Protein AF-A0A7C3Y0Y4-F1 (afdb_monomer)

Structure (mmCIF, N/CA/C/O backbone):
data_AF-A0A7C3Y0Y4-F1
#
_entry.id   AF-A0A7C3Y0Y4-F1
#
loop_
_atom_site.group_PDB
_atom_site.id
_atom_site.type_symbol
_atom_site.label_atom_id
_atom_site.label_alt_id
_atom_site.label_comp_id
_atom_site.label_asym_id
_atom_site.label_entity_id
_atom_site.label_seq_id
_atom_site.pdbx_PDB_ins_code
_atom_site.Cartn_x
_atom_site.Cartn_y
_atom_site.Cartn_z
_atom_site.occupancy
_atom_site.B_iso_or_equiv
_atom_site.auth_seq_id
_atom_site.auth_comp_id
_atom_site.auth_asym_id
_atom_site.auth_atom_id
_atom_site.pdbx_PDB_model_num
ATOM 1 N N . MET A 1 1 ? -0.864 -13.447 12.837 1.00 72.25 1 MET A N 1
ATOM 2 C CA . MET A 1 1 ? -1.769 -12.550 12.083 1.00 72.25 1 MET A CA 1
ATOM 3 C C . MET A 1 1 ? -1.085 -11.196 11.975 1.00 72.25 1 MET A C 1
ATOM 5 O O . MET A 1 1 ? -0.544 -10.752 12.977 1.00 72.25 1 MET A O 1
ATOM 9 N N . GLY A 1 2 ? -1.003 -10.612 10.776 1.00 91.38 2 GLY A N 1
ATOM 10 C CA . GLY A 1 2 ? -0.236 -9.378 10.530 1.00 91.38 2 GLY A CA 1
ATOM 11 C C . GLY A 1 2 ? -1.062 -8.098 10.683 1.00 91.38 2 GLY A C 1
ATOM 12 O O . GLY A 1 2 ? -2.211 -8.149 11.130 1.00 91.38 2 GLY A O 1
ATOM 13 N N . ILE A 1 3 ? -0.489 -6.975 10.244 1.00 96.06 3 ILE A N 1
ATOM 14 C CA . ILE A 1 3 ? -1.149 -5.665 10.154 1.00 96.06 3 ILE A CA 1
ATOM 15 C C . ILE A 1 3 ? -1.428 -5.348 8.686 1.00 96.06 3 ILE A C 1
ATOM 17 O O . ILE A 1 3 ? -0.528 -5.462 7.853 1.00 96.06 3 ILE A O 1
ATOM 21 N N . LEU A 1 4 ? -2.657 -4.931 8.379 1.00 97.69 4 LEU A N 1
ATOM 22 C CA . LEU A 1 4 ? -3.021 -4.386 7.073 1.00 97.69 4 LEU A CA 1
ATOM 23 C C . LEU A 1 4 ? -3.014 -2.859 7.122 1.00 97.69 4 LEU A C 1
ATOM 25 O O . LEU A 1 4 ? -3.768 -2.260 7.884 1.00 97.69 4 LEU A O 1
ATOM 29 N N . ILE A 1 5 ? -2.213 -2.231 6.270 1.00 97.94 5 ILE A N 1
ATOM 30 C CA . ILE A 1 5 ? -2.208 -0.782 6.068 1.00 97.94 5 ILE A CA 1
ATOM 31 C C . ILE A 1 5 ? -3.156 -0.468 4.907 1.00 97.94 5 ILE A C 1
ATOM 33 O O . ILE A 1 5 ? -2.871 -0.754 3.742 1.00 97.94 5 ILE A O 1
ATOM 37 N N . ASN A 1 6 ? -4.314 0.098 5.222 1.00 97.81 6 ASN A N 1
ATOM 38 C CA . ASN A 1 6 ? -5.347 0.431 4.256 1.00 97.81 6 ASN A CA 1
ATOM 39 C C . ASN A 1 6 ? -5.234 1.898 3.816 1.00 97.81 6 ASN A C 1
ATOM 41 O O . ASN A 1 6 ? -5.666 2.810 4.520 1.00 97.81 6 ASN A O 1
ATOM 45 N N . LEU A 1 7 ? -4.684 2.102 2.617 1.00 97.25 7 LEU A N 1
ATOM 46 C CA . LEU A 1 7 ? -4.575 3.390 1.927 1.00 97.25 7 LEU A CA 1
ATOM 47 C C . LEU A 1 7 ? -5.515 3.451 0.717 1.00 97.25 7 LEU A C 1
ATOM 49 O O . LEU A 1 7 ? -5.285 4.234 -0.194 1.00 97.25 7 LEU A O 1
ATOM 53 N N . SER A 1 8 ? -6.559 2.620 0.659 1.00 94.94 8 SER A N 1
ATOM 54 C CA . SER A 1 8 ? -7.458 2.580 -0.506 1.00 94.94 8 SER A CA 1
ATOM 55 C C . SER A 1 8 ? -8.398 3.783 -0.609 1.00 94.94 8 SER A C 1
ATOM 57 O O . SER A 1 8 ? -8.968 4.021 -1.671 1.00 94.94 8 SER A O 1
ATOM 59 N N . GLY A 1 9 ? -8.576 4.532 0.484 1.00 90.69 9 GLY A N 1
ATOM 60 C CA . GLY A 1 9 ? -9.598 5.578 0.595 1.00 90.69 9 GLY A CA 1
ATOM 61 C C . GLY A 1 9 ? -10.998 5.037 0.905 1.00 90.69 9 GLY A C 1
ATOM 62 O O . GLY A 1 9 ? -11.947 5.812 0.982 1.00 90.69 9 GLY A O 1
ATOM 63 N N . HIS A 1 10 ? -11.129 3.725 1.121 1.00 91.12 10 HIS A N 1
ATOM 64 C CA . HIS A 1 10 ? -12.382 3.053 1.448 1.00 91.12 10 HIS A CA 1
ATOM 65 C C . HIS A 1 10 ? -12.261 2.235 2.743 1.00 91.12 10 HIS A C 1
ATOM 67 O O . HIS A 1 10 ? -11.148 1.867 3.135 1.00 91.12 10 HIS A O 1
ATOM 73 N N . PRO A 1 11 ? -13.387 1.916 3.412 1.00 92.62 11 PRO A N 1
ATOM 74 C CA . PRO A 1 11 ? -13.395 0.950 4.505 1.00 92.62 11 PRO A CA 1
ATOM 75 C C . PRO A 1 11 ? -12.778 -0.384 4.076 1.00 92.62 11 PRO A C 1
ATOM 77 O O . PRO A 1 11 ? -12.899 -0.790 2.917 1.00 92.62 11 PRO A O 1
ATOM 80 N N . ALA A 1 12 ? -12.125 -1.073 5.012 1.00 93.00 12 ALA A N 1
ATOM 81 C CA . ALA A 1 12 ? -11.560 -2.383 4.725 1.00 93.00 12 ALA A CA 1
ATOM 82 C C . ALA A 1 12 ? -12.676 -3.368 4.317 1.00 93.00 12 ALA A C 1
ATOM 84 O O . ALA A 1 12 ? -13.730 -3.397 4.958 1.00 93.00 12 ALA A O 1
ATOM 85 N N . PRO A 1 13 ? -12.483 -4.156 3.244 1.00 94.69 13 PRO A N 1
ATOM 86 C CA . PRO A 1 13 ? -13.504 -5.078 2.763 1.00 94.69 13 PRO A CA 1
ATOM 87 C C . PRO A 1 13 ? -13.672 -6.277 3.707 1.00 94.69 13 PRO A C 1
ATOM 89 O O . PRO A 1 13 ? -12.813 -6.565 4.547 1.00 94.69 13 PRO A O 1
ATOM 92 N N . ARG A 1 14 ? -14.765 -7.030 3.529 1.00 93.00 14 ARG A N 1
ATOM 93 C CA . ARG A 1 14 ? -15.028 -8.252 4.303 1.00 93.00 14 ARG A CA 1
ATOM 94 C C . ARG A 1 14 ? -13.863 -9.241 4.175 1.00 93.00 14 ARG A C 1
ATOM 96 O O . ARG A 1 14 ? -13.241 -9.352 3.115 1.00 93.00 14 ARG A O 1
ATOM 103 N N . GLY A 1 15 ? -13.578 -9.959 5.261 1.00 91.81 15 GLY A N 1
ATOM 104 C CA . GLY A 1 15 ? -12.460 -10.904 5.361 1.00 91.81 15 GLY A CA 1
ATOM 105 C C . GLY A 1 15 ? -11.114 -10.271 5.740 1.00 91.81 15 GLY A C 1
ATOM 106 O O . GLY A 1 15 ? -10.155 -10.999 5.985 1.00 91.81 15 GLY A O 1
ATOM 107 N N . ALA A 1 16 ? -11.012 -8.938 5.829 1.00 93.38 16 ALA A N 1
ATOM 108 C CA . ALA A 1 16 ? -9.797 -8.291 6.328 1.00 93.38 16 ALA A CA 1
ATOM 109 C C . ALA A 1 16 ? -9.556 -8.596 7.819 1.00 93.38 16 ALA A C 1
ATOM 111 O O . ALA A 1 16 ? -8.453 -8.986 8.192 1.00 93.38 16 ALA A O 1
ATOM 112 N N . GLU A 1 17 ? -10.597 -8.503 8.647 1.00 92.19 17 GLU A N 1
ATOM 113 C CA . GLU A 1 17 ? -10.532 -8.764 10.097 1.00 92.19 17 GLU A CA 1
ATOM 114 C C . GLU A 1 17 ? -10.244 -10.239 10.430 1.00 92.19 17 GLU A C 1
ATOM 116 O O . GLU A 1 17 ? -9.650 -10.549 11.456 1.00 92.19 17 GLU A O 1
ATOM 121 N N . GLU A 1 18 ? -10.600 -11.161 9.533 1.00 92.69 18 GLU A N 1
ATOM 122 C CA . GLU A 1 18 ? -10.305 -12.593 9.680 1.00 92.69 18 GLU A CA 1
ATOM 123 C C . GLU A 1 18 ? -8.826 -12.911 9.403 1.00 92.69 18 GLU A C 1
ATOM 125 O O . GLU A 1 18 ? -8.277 -13.880 9.926 1.00 92.69 18 GLU A O 1
ATOM 130 N N . ARG A 1 19 ? -8.163 -12.107 8.560 1.00 94.12 19 ARG A N 1
ATOM 131 C CA . ARG A 1 19 ? -6.784 -12.351 8.100 1.00 94.12 19 ARG A CA 1
ATOM 132 C C . ARG A 1 19 ? -5.739 -11.533 8.850 1.00 94.12 19 ARG A C 1
ATOM 134 O O . ARG A 1 19 ? -4.581 -11.952 8.953 1.00 94.12 19 ARG A O 1
ATOM 141 N N . PHE A 1 20 ? -6.127 -10.374 9.367 1.00 96.62 20 PHE A N 1
ATOM 142 C CA . PHE A 1 20 ? -5.231 -9.433 10.024 1.00 96.62 20 PHE A CA 1
ATOM 143 C C . PHE A 1 20 ? -5.684 -9.171 11.448 1.00 96.62 20 PHE A C 1
ATOM 145 O O . PHE A 1 20 ? -6.862 -8.971 11.707 1.00 96.62 20 PHE A O 1
ATOM 152 N N . ALA A 1 21 ? -4.725 -9.135 12.372 1.00 94.94 21 ALA A N 1
ATOM 153 C CA . ALA A 1 21 ? -5.014 -8.820 13.769 1.00 94.94 21 ALA A CA 1
ATOM 154 C C . ALA A 1 21 ? -5.396 -7.346 13.940 1.00 94.94 21 ALA A C 1
ATOM 156 O O . ALA A 1 21 ? -6.033 -6.974 14.921 1.00 94.94 21 ALA A O 1
ATOM 157 N N . ARG A 1 22 ? -4.962 -6.501 13.000 1.00 95.88 22 ARG A N 1
ATOM 158 C CA . ARG A 1 22 ? -5.149 -5.060 13.052 1.00 95.88 22 ARG A CA 1
ATOM 159 C C . ARG A 1 22 ? -5.181 -4.469 11.651 1.00 95.88 22 ARG A C 1
ATOM 161 O O . ARG A 1 22 ? -4.448 -4.906 10.762 1.00 95.88 22 ARG A O 1
ATOM 168 N N . ILE A 1 23 ? -6.007 -3.443 11.484 1.00 96.69 23 ILE A N 1
ATOM 169 C CA . ILE A 1 23 ? -6.129 -2.678 10.248 1.00 96.69 23 ILE A CA 1
ATOM 170 C C . ILE A 1 23 ? -5.847 -1.213 10.577 1.00 96.69 23 ILE A C 1
ATOM 172 O O . ILE A 1 23 ? -6.565 -0.599 11.363 1.00 96.69 23 ILE A O 1
ATOM 176 N N . VAL A 1 24 ? -4.809 -0.654 9.966 1.00 96.81 24 VAL A N 1
ATOM 177 C CA . VAL A 1 24 ? -4.446 0.761 10.080 1.00 96.81 24 VAL A CA 1
ATOM 178 C C . VAL A 1 24 ? -4.965 1.464 8.837 1.00 96.81 24 VAL A C 1
ATOM 180 O O . VAL A 1 24 ? -4.438 1.266 7.745 1.00 96.81 24 VAL A O 1
ATOM 183 N N . SER A 1 25 ? -6.037 2.241 8.982 1.00 96.69 25 SER A N 1
ATOM 184 C CA . SER A 1 25 ? -6.649 2.965 7.863 1.00 96.69 25 SER A CA 1
ATOM 185 C C . SER A 1 25 ? -6.231 4.427 7.888 1.00 96.69 25 SER A C 1
ATOM 187 O O . SER A 1 25 ? -6.498 5.127 8.862 1.00 96.69 25 SER A O 1
ATOM 189 N N . VAL A 1 26 ? -5.617 4.891 6.802 1.00 96.38 26 VAL A N 1
ATOM 190 C CA . VAL A 1 26 ? -5.247 6.299 6.632 1.00 96.38 26 VAL A CA 1
ATOM 191 C C . VAL A 1 26 ? -6.117 6.894 5.522 1.00 96.38 26 VAL A C 1
ATOM 193 O O . VAL A 1 26 ? -6.128 6.362 4.408 1.00 96.38 26 VAL A O 1
ATOM 196 N N . PRO A 1 27 ? -6.864 7.980 5.795 1.00 93.62 27 PRO A N 1
ATOM 197 C CA . PRO A 1 27 ? -7.679 8.638 4.782 1.00 93.62 27 PRO A CA 1
ATOM 198 C C . PRO A 1 27 ? -6.841 9.125 3.597 1.00 93.62 27 PRO A C 1
ATOM 200 O O . PRO A 1 27 ? -5.802 9.761 3.779 1.00 93.62 27 PRO A O 1
ATOM 203 N N . VAL A 1 28 ? -7.326 8.865 2.382 1.00 94.25 28 VAL A N 1
ATOM 204 C CA . VAL A 1 28 ? -6.689 9.334 1.146 1.00 94.25 28 VAL A CA 1
ATOM 205 C C . VAL A 1 28 ? -7.206 10.733 0.815 1.00 94.25 28 VAL A C 1
ATOM 207 O O . VAL A 1 28 ? -8.423 10.912 0.733 1.00 94.25 28 VAL A O 1
ATOM 210 N N . PRO A 1 29 ? -6.328 11.735 0.632 1.00 91.88 29 PRO A N 1
ATOM 211 C CA . PRO A 1 29 ? -6.761 13.079 0.283 1.00 91.88 29 PRO A CA 1
ATOM 212 C C . PRO A 1 29 ? -7.318 13.127 -1.144 1.00 91.88 29 PRO A C 1
ATOM 214 O O . PRO A 1 29 ? -6.872 12.392 -2.026 1.00 91.88 29 PRO A O 1
ATOM 217 N N . ASN A 1 30 ? -8.248 14.050 -1.388 1.00 93.19 30 ASN A N 1
ATOM 218 C CA . ASN A 1 30 ? -8.608 14.425 -2.750 1.00 93.19 30 ASN A CA 1
ATOM 219 C C . ASN A 1 30 ? -7.502 15.323 -3.319 1.00 93.19 30 ASN A C 1
ATOM 221 O O . ASN A 1 30 ? -7.178 16.349 -2.719 1.00 93.19 30 ASN A O 1
ATOM 2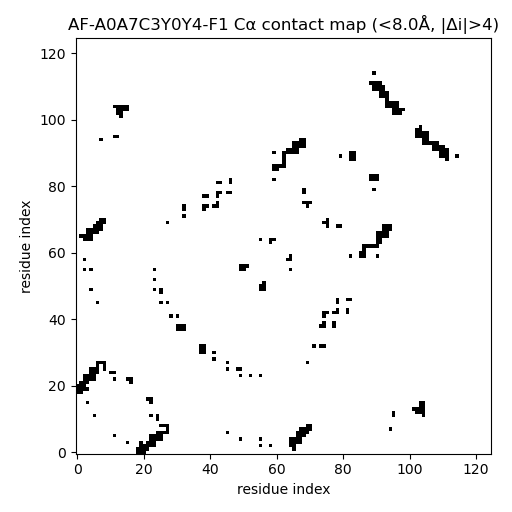25 N N . ILE A 1 31 ? -6.906 14.925 -4.440 1.00 94.75 31 ILE A N 1
ATOM 226 C CA . ILE A 1 31 ? -5.763 15.613 -5.044 1.00 94.75 31 ILE A CA 1
ATOM 227 C C . ILE A 1 31 ? -5.940 15.733 -6.552 1.00 94.75 31 ILE A C 1
ATOM 229 O O . ILE A 1 31 ? -6.587 14.897 -7.184 1.00 94.75 31 ILE A O 1
ATOM 233 N N . ASP A 1 32 ? -5.304 16.744 -7.134 1.00 94.81 32 ASP A N 1
ATOM 234 C CA . ASP A 1 32 ? -5.157 16.841 -8.581 1.00 94.81 32 ASP A CA 1
ATOM 235 C C . ASP A 1 32 ? -4.127 15.813 -9.076 1.00 94.81 32 ASP A C 1
ATOM 237 O O . ASP A 1 32 ? -2.915 16.004 -8.958 1.00 94.81 32 ASP A O 1
ATOM 241 N N . ILE A 1 33 ? -4.620 14.708 -9.635 1.00 93.88 33 ILE A N 1
ATOM 242 C CA . ILE A 1 33 ? -3.790 13.645 -10.216 1.00 93.88 33 ILE A CA 1
ATOM 243 C C . ILE A 1 33 ? -3.117 14.054 -11.537 1.00 93.88 33 ILE A C 1
ATOM 245 O O . ILE A 1 33 ? -2.269 13.316 -12.033 1.00 93.88 33 ILE A O 1
ATOM 249 N N . GLY A 1 34 ? -3.471 15.209 -12.111 1.00 95.56 34 GLY A N 1
ATOM 250 C CA . GLY A 1 34 ? -2.778 15.805 -13.253 1.00 95.56 34 GLY A CA 1
ATOM 251 C C . GLY A 1 34 ? -1.494 16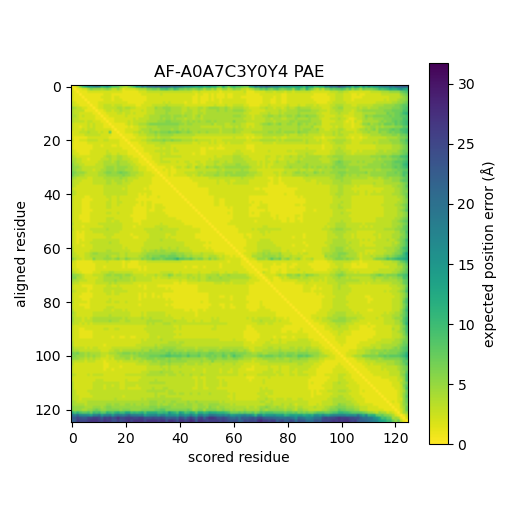.549 -12.870 1.00 95.56 34 GLY A C 1
ATOM 252 O O . GLY A 1 34 ? -0.700 16.875 -13.751 1.00 95.56 34 GLY A O 1
ATOM 253 N N . ASN A 1 35 ? -1.256 16.792 -11.574 1.00 97.88 35 ASN A N 1
ATOM 254 C CA . ASN A 1 35 ? -0.110 17.546 -11.071 1.00 97.88 35 ASN A CA 1
ATOM 255 C C . ASN A 1 35 ? 0.905 16.635 -10.338 1.00 97.88 35 ASN A C 1
ATOM 257 O O . ASN A 1 35 ? 0.633 16.172 -9.224 1.00 97.88 35 ASN A O 1
ATOM 261 N N . PRO A 1 36 ? 2.113 16.416 -10.897 1.00 97.81 36 PRO A N 1
ATOM 262 C CA . PRO A 1 36 ? 3.136 15.566 -10.282 1.00 97.81 36 PRO A CA 1
ATOM 263 C C . PRO A 1 36 ? 3.575 15.993 -8.874 1.00 97.81 36 PRO A C 1
ATOM 265 O O . PRO A 1 36 ? 3.794 15.138 -8.015 1.00 97.81 36 PRO A O 1
ATOM 268 N N . GLU A 1 37 ? 3.681 17.297 -8.599 1.00 98.12 37 GLU A N 1
ATOM 269 C CA . GLU A 1 37 ? 4.085 17.775 -7.269 1.00 98.12 37 GLU A CA 1
ATOM 270 C C . GLU A 1 37 ? 2.971 17.577 -6.233 1.00 98.12 37 GLU A C 1
ATOM 272 O O . GLU A 1 37 ? 3.259 17.287 -5.067 1.00 98.12 37 GLU A O 1
ATOM 277 N N . ALA A 1 38 ? 1.700 17.649 -6.650 1.00 97.81 38 ALA A N 1
ATOM 278 C CA . ALA A 1 38 ? 0.570 17.300 -5.790 1.00 97.81 38 ALA A CA 1
ATOM 279 C C . ALA A 1 38 ? 0.592 15.806 -5.426 1.00 97.81 38 ALA A C 1
ATOM 281 O O . ALA A 1 38 ? 0.468 15.461 -4.250 1.00 97.81 38 ALA A O 1
ATOM 282 N N . ILE A 1 39 ? 0.843 14.925 -6.404 1.00 98.31 39 ILE A N 1
ATOM 283 C CA . ILE A 1 39 ? 0.991 13.476 -6.182 1.00 98.31 39 ILE A CA 1
ATOM 284 C C . ILE A 1 39 ? 2.138 13.180 -5.214 1.00 98.31 39 ILE A C 1
ATOM 286 O O . ILE A 1 39 ? 1.951 12.456 -4.237 1.00 98.31 39 ILE A O 1
ATOM 290 N N . LYS A 1 40 ? 3.322 13.750 -5.459 1.00 98.19 40 LYS A N 1
ATOM 291 C CA . LYS A 1 40 ? 4.505 13.568 -4.609 1.00 98.19 40 LYS A CA 1
ATOM 292 C C . LYS A 1 40 ? 4.239 14.011 -3.173 1.00 98.19 40 LYS A C 1
ATOM 294 O O . LYS A 1 40 ? 4.548 13.273 -2.237 1.00 98.19 40 LYS A O 1
ATOM 299 N N . SER A 1 41 ? 3.656 15.196 -2.999 1.00 98.12 41 SER A N 1
ATOM 300 C CA . SER A 1 41 ? 3.354 15.749 -1.676 1.00 98.12 41 SER A CA 1
ATOM 301 C C . SER A 1 41 ? 2.345 14.877 -0.927 1.00 98.12 41 SER A C 1
ATOM 303 O O . SER A 1 41 ? 2.564 14.550 0.238 1.00 98.12 41 SER A O 1
ATOM 305 N N . ALA A 1 42 ? 1.291 14.427 -1.610 1.00 98.00 42 ALA A N 1
ATOM 306 C CA . ALA A 1 42 ? 0.277 13.550 -1.037 1.00 98.00 42 ALA A CA 1
ATOM 307 C C . ALA A 1 42 ? 0.815 12.155 -0.692 1.00 98.00 42 ALA A C 1
ATOM 309 O O . ALA A 1 42 ? 0.491 11.619 0.363 1.00 98.00 42 ALA A O 1
ATOM 310 N N . ALA A 1 43 ? 1.664 11.571 -1.540 1.00 98.38 43 ALA A N 1
ATOM 311 C CA . ALA A 1 43 ? 2.293 10.282 -1.266 1.00 98.38 43 ALA A CA 1
ATOM 312 C C . ALA A 1 43 ? 3.190 10.346 -0.018 1.00 98.38 43 ALA A C 1
ATOM 314 O O . ALA A 1 43 ? 3.121 9.462 0.836 1.00 98.38 43 ALA A O 1
ATOM 315 N N . LEU A 1 44 ? 3.993 11.410 0.116 1.00 98.38 44 LEU A N 1
ATOM 316 C CA . LEU A 1 44 ? 4.825 11.641 1.300 1.00 98.38 44 LEU A CA 1
ATOM 317 C C . LEU A 1 44 ? 3.983 11.824 2.564 1.00 98.38 44 LEU A C 1
ATOM 319 O O . LEU A 1 44 ? 4.311 11.243 3.595 1.00 98.38 44 LEU A O 1
ATOM 323 N N . ASP A 1 45 ? 2.916 12.618 2.491 1.00 98.25 45 ASP A N 1
ATOM 324 C CA . ASP A 1 45 ? 1.999 12.847 3.611 1.00 98.25 45 ASP A CA 1
ATOM 325 C C . ASP A 1 45 ? 1.309 11.551 4.064 1.00 98.25 45 ASP A C 1
ATOM 327 O O . ASP A 1 45 ? 1.318 11.223 5.249 1.00 98.25 45 ASP A O 1
ATOM 331 N N . LEU A 1 46 ? 0.796 10.756 3.121 1.00 98.06 46 LEU A N 1
ATOM 332 C CA . LEU A 1 46 ? 0.186 9.458 3.414 1.00 98.06 46 LEU A CA 1
ATOM 333 C C . LEU A 1 46 ? 1.152 8.517 4.128 1.00 98.06 46 LEU A C 1
ATOM 335 O O . LEU A 1 46 ? 0.798 7.927 5.146 1.00 98.06 46 LEU A O 1
ATOM 339 N N . VAL A 1 47 ? 2.379 8.387 3.621 1.00 97.94 47 VAL A N 1
ATOM 340 C CA . VAL A 1 47 ? 3.381 7.515 4.240 1.00 97.94 47 VAL A CA 1
ATOM 341 C C . VAL A 1 47 ? 3.777 8.035 5.622 1.00 97.94 47 VAL A C 1
ATOM 343 O O . VAL A 1 47 ? 3.885 7.236 6.545 1.00 97.94 47 VAL A O 1
ATOM 346 N N . LYS A 1 48 ? 3.919 9.353 5.817 1.00 98.19 48 LYS A N 1
ATOM 347 C CA . LYS A 1 48 ? 4.174 9.933 7.147 1.00 98.19 48 LYS A CA 1
ATOM 348 C C . LYS A 1 48 ? 3.074 9.580 8.146 1.00 98.19 48 LYS A C 1
ATOM 350 O O . LYS A 1 48 ? 3.402 9.111 9.227 1.00 98.19 48 LYS A O 1
ATOM 355 N N . LYS A 1 49 ? 1.803 9.708 7.759 1.00 98.25 49 LYS A N 1
ATOM 356 C CA . LYS A 1 49 ? 0.651 9.332 8.596 1.00 98.25 49 LYS A CA 1
ATOM 357 C C . LYS A 1 49 ? 0.628 7.848 8.945 1.00 98.25 49 LYS A C 1
ATOM 359 O O . LYS A 1 49 ? 0.280 7.486 10.059 1.00 98.25 49 LYS A O 1
ATOM 364 N N . VAL A 1 50 ? 1.039 6.973 8.025 1.00 97.38 50 VAL A N 1
ATOM 365 C CA . VAL A 1 50 ? 1.219 5.546 8.348 1.00 97.38 50 VAL A CA 1
ATOM 366 C C . VAL A 1 50 ? 2.303 5.361 9.412 1.00 97.38 50 VAL A C 1
ATOM 368 O O . VAL A 1 50 ? 2.143 4.539 10.305 1.00 97.38 50 VAL A O 1
ATOM 371 N N . LEU A 1 51 ? 3.394 6.125 9.337 1.00 97.25 51 LEU A N 1
ATOM 372 C CA . LEU A 1 51 ? 4.512 6.032 10.278 1.00 97.25 51 LEU A CA 1
ATOM 373 C C . LEU A 1 51 ? 4.235 6.656 11.657 1.00 97.25 51 LEU A C 1
ATOM 375 O O . LEU A 1 51 ? 5.020 6.424 12.576 1.00 97.25 51 LEU A O 1
ATOM 379 N N . GLU A 1 52 ? 3.154 7.425 11.815 1.00 97.75 52 GLU A N 1
ATOM 380 C CA . GLU A 1 52 ? 2.668 7.884 13.128 1.00 97.75 52 GLU A CA 1
ATOM 381 C C . GLU A 1 52 ? 2.163 6.709 13.981 1.00 97.75 52 GLU A C 1
ATOM 383 O O . GLU A 1 52 ? 2.181 6.776 15.210 1.00 97.75 52 GLU A O 1
ATOM 388 N N . ASP A 1 53 ? 1.769 5.607 13.339 1.00 97.62 53 ASP A N 1
ATOM 389 C CA . ASP A 1 53 ? 1.427 4.359 14.003 1.00 97.62 53 ASP A CA 1
ATOM 390 C C . ASP A 1 53 ? 2.678 3.499 14.237 1.00 97.62 53 ASP A C 1
ATOM 392 O O . ASP A 1 53 ? 3.321 3.032 13.292 1.00 97.62 53 ASP A O 1
ATOM 396 N N . ALA A 1 54 ? 3.030 3.280 15.508 1.00 96.88 54 ALA A N 1
ATOM 397 C CA . ALA A 1 54 ? 4.270 2.601 15.884 1.00 96.88 54 ALA A CA 1
ATOM 398 C C . ALA A 1 54 ? 4.364 1.165 15.340 1.00 96.88 54 ALA A C 1
ATOM 400 O O . ALA A 1 54 ? 5.419 0.777 14.832 1.00 96.88 54 ALA A O 1
ATOM 401 N N . ASP A 1 55 ? 3.268 0.402 15.391 1.00 95.81 55 ASP A N 1
ATOM 402 C CA . ASP A 1 55 ? 3.263 -0.982 14.916 1.00 95.81 55 ASP A CA 1
ATOM 403 C C . ASP A 1 55 ? 3.324 -1.032 13.386 1.00 95.81 55 ASP A C 1
ATOM 405 O O . ASP A 1 55 ? 4.044 -1.854 12.817 1.00 95.81 55 ASP A O 1
ATOM 409 N N . ALA A 1 56 ? 2.602 -0.134 12.700 1.00 96.56 56 ALA A N 1
ATOM 410 C CA . ALA A 1 56 ? 2.669 -0.022 11.244 1.00 96.56 56 ALA A CA 1
ATOM 411 C C . ALA A 1 56 ? 4.084 0.354 10.777 1.00 96.56 56 ALA A C 1
ATOM 413 O O . ALA A 1 56 ? 4.610 -0.226 9.825 1.00 96.56 56 ALA A O 1
ATOM 414 N N . ALA A 1 57 ? 4.725 1.299 11.467 1.00 96.62 57 ALA A N 1
ATOM 415 C CA . ALA A 1 57 ? 6.093 1.704 11.181 1.00 96.62 57 ALA A CA 1
ATOM 416 C C . ALA A 1 57 ? 7.085 0.545 11.366 1.00 96.62 57 ALA A C 1
ATOM 418 O O . ALA A 1 57 ? 7.990 0.370 10.552 1.00 96.62 57 ALA A O 1
ATOM 419 N N . ASP A 1 58 ? 6.916 -0.252 12.417 1.00 95.88 58 ASP A N 1
ATOM 420 C CA . ASP A 1 58 ? 7.753 -1.414 12.710 1.00 95.88 58 ASP A CA 1
ATOM 421 C C . ASP A 1 58 ? 7.611 -2.521 11.646 1.00 95.88 58 ASP A C 1
ATOM 423 O O . ASP A 1 58 ? 8.614 -2.942 11.062 1.00 95.88 58 ASP A O 1
ATOM 427 N N . V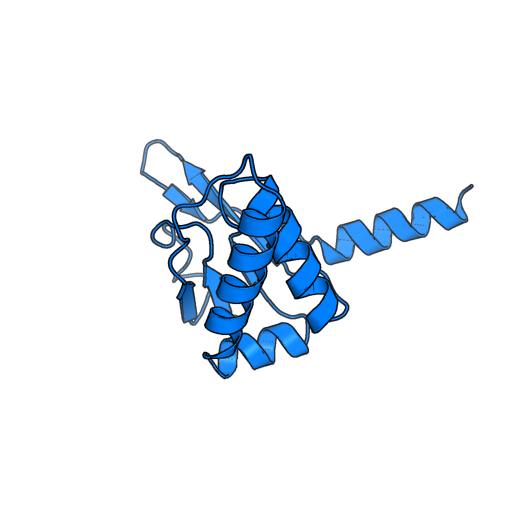AL A 1 59 ? 6.383 -2.916 11.276 1.00 95.50 59 VAL A N 1
ATOM 428 C CA . VAL A 1 59 ? 6.177 -3.933 10.220 1.00 95.50 59 VAL A CA 1
ATOM 429 C C . VAL A 1 59 ? 6.685 -3.473 8.854 1.00 95.50 59 VAL A C 1
ATOM 431 O O . VAL A 1 59 ? 7.210 -4.283 8.087 1.00 95.50 59 VAL A O 1
ATOM 434 N N . LEU A 1 60 ? 6.577 -2.176 8.542 1.00 94.88 60 LEU A N 1
ATOM 435 C CA . LEU A 1 60 ? 7.133 -1.620 7.310 1.00 94.88 60 LEU A CA 1
ATOM 436 C C . LEU A 1 60 ? 8.659 -1.679 7.314 1.00 94.88 60 LEU A C 1
ATOM 438 O O . LEU A 1 60 ? 9.236 -2.137 6.333 1.00 94.88 60 LEU A O 1
ATOM 442 N N . ARG A 1 61 ? 9.323 -1.283 8.407 1.00 93.94 61 ARG A N 1
ATOM 443 C CA . ARG A 1 61 ? 10.793 -1.334 8.509 1.00 93.94 61 ARG A CA 1
ATOM 444 C C . ARG A 1 61 ? 11.343 -2.754 8.396 1.00 93.94 61 ARG A C 1
ATOM 446 O O . ARG A 1 61 ? 12.417 -2.932 7.833 1.00 93.94 61 ARG A O 1
ATOM 453 N N . ARG A 1 62 ? 10.605 -3.758 8.882 1.00 93.44 62 ARG A N 1
ATOM 454 C CA . ARG A 1 62 ? 10.962 -5.177 8.712 1.00 93.44 62 ARG A CA 1
ATOM 455 C C . ARG A 1 62 ? 10.680 -5.736 7.316 1.00 93.44 62 ARG A C 1
ATOM 457 O O . ARG A 1 62 ? 11.105 -6.847 7.021 1.00 93.44 62 ARG A O 1
ATOM 464 N N . GLY A 1 63 ? 9.968 -5.001 6.459 1.00 91.44 63 GLY A N 1
ATOM 465 C CA . GLY A 1 63 ? 9.570 -5.494 5.138 1.00 91.44 63 GLY A CA 1
ATOM 466 C C . GLY A 1 63 ? 8.413 -6.494 5.161 1.00 91.44 63 GLY A C 1
ATOM 467 O O . GLY A 1 63 ? 8.194 -7.219 4.197 1.00 91.44 63 GLY A O 1
ATOM 468 N N . GLU A 1 64 ? 7.652 -6.535 6.253 1.00 92.50 64 GLU A N 1
ATOM 469 C CA . GLU A 1 64 ? 6.541 -7.472 6.465 1.00 92.50 64 GLU A CA 1
ATOM 470 C C . GLU A 1 64 ? 5.171 -6.829 6.188 1.00 92.50 64 GLU A C 1
ATOM 472 O O . GLU A 1 64 ? 4.124 -7.407 6.485 1.00 92.50 64 GLU A O 1
ATOM 477 N N . GLY A 1 65 ? 5.164 -5.614 5.634 1.00 89.38 65 GLY A N 1
ATOM 478 C CA . GLY A 1 65 ? 3.953 -4.833 5.409 1.00 89.38 65 GLY A CA 1
ATOM 479 C C . GLY A 1 65 ? 2.970 -5.501 4.445 1.00 89.38 65 GLY A C 1
ATOM 480 O O . GLY A 1 65 ? 3.339 -5.940 3.354 1.00 89.38 65 GLY A O 1
ATOM 481 N N . ALA A 1 66 ? 1.693 -5.513 4.825 1.00 97.00 66 ALA A N 1
ATOM 482 C CA . ALA A 1 66 ? 0.572 -5.767 3.929 1.00 97.00 66 ALA A CA 1
ATOM 483 C C . ALA A 1 66 ? -0.154 -4.449 3.658 1.00 97.00 66 ALA A C 1
ATOM 485 O O . ALA A 1 66 ? -0.460 -3.713 4.596 1.00 97.00 66 ALA A O 1
ATOM 486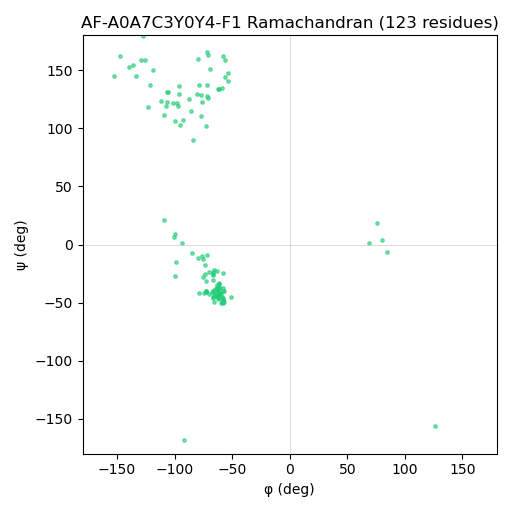 N N . VAL A 1 67 ? -0.431 -4.142 2.392 1.00 97.75 67 VAL A N 1
ATOM 487 C CA . VAL A 1 67 ? -0.973 -2.838 1.995 1.00 97.75 67 VAL A CA 1
ATOM 488 C C . VAL A 1 67 ? -2.141 -2.965 1.025 1.00 97.75 67 VAL A C 1
ATOM 490 O O . VAL A 1 67 ? -2.139 -3.820 0.142 1.00 97.75 67 VAL A O 1
ATOM 493 N N . MET A 1 68 ? -3.110 -2.062 1.149 1.00 97.88 68 MET A N 1
ATOM 494 C CA . MET A 1 68 ? -4.032 -1.700 0.070 1.00 97.88 68 MET A CA 1
ATOM 495 C C . MET A 1 68 ? -3.652 -0.305 -0.408 1.00 97.88 68 MET A C 1
ATOM 497 O O . MET A 1 68 ? -3.681 0.629 0.388 1.00 97.88 68 MET A O 1
ATOM 501 N N . LEU A 1 69 ? -3.270 -0.162 -1.675 1.00 97.44 69 LEU A N 1
ATOM 502 C CA . LEU A 1 69 ? -2.838 1.124 -2.229 1.00 97.44 69 LEU A CA 1
ATOM 503 C C . LEU A 1 69 ? -4.033 2.027 -2.589 1.00 97.44 69 LEU A C 1
ATOM 505 O O . LEU A 1 69 ? -5.135 1.517 -2.814 1.00 97.44 69 LEU A O 1
ATOM 509 N N . PRO A 1 70 ? -3.814 3.351 -2.709 1.00 96.31 70 PRO A N 1
ATOM 510 C CA . PRO A 1 70 ? -4.797 4.271 -3.274 1.00 96.31 70 PRO A CA 1
ATOM 511 C C . PRO A 1 70 ? -5.281 3.832 -4.658 1.00 96.31 70 PRO A C 1
ATOM 513 O O . PRO A 1 70 ? -4.484 3.403 -5.492 1.00 96.31 70 PRO A O 1
ATOM 516 N N . GLY A 1 71 ? -6.582 3.998 -4.924 1.00 90.62 71 GLY A N 1
ATOM 517 C CA . GLY A 1 71 ? -7.192 3.615 -6.206 1.00 90.62 71 GLY A CA 1
ATOM 518 C C . GLY A 1 71 ? -6.702 4.431 -7.410 1.00 90.62 71 GLY A C 1
ATOM 519 O O . GLY A 1 71 ? 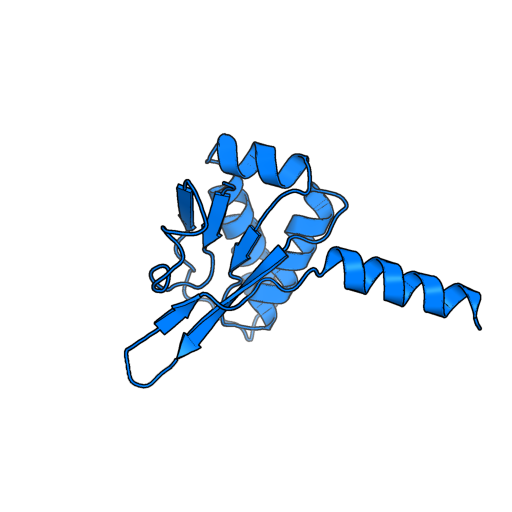-6.769 3.961 -8.543 1.00 90.62 71 GLY A O 1
ATOM 520 N N . ALA A 1 72 ? -6.168 5.634 -7.182 1.00 93.25 72 ALA A N 1
ATOM 521 C CA . ALA A 1 72 ? -5.532 6.429 -8.225 1.00 93.25 72 ALA A CA 1
ATOM 522 C C . ALA A 1 72 ? -4.126 5.885 -8.524 1.00 93.25 72 ALA A C 1
ATOM 524 O O . ALA A 1 72 ? -3.217 6.047 -7.710 1.00 93.25 72 ALA A O 1
ATOM 525 N N . THR A 1 73 ? -3.929 5.286 -9.704 1.00 94.56 73 THR A N 1
ATOM 526 C CA . THR A 1 73 ? -2.678 4.604 -10.087 1.00 94.56 73 THR A CA 1
ATOM 527 C C . THR A 1 73 ? -1.432 5.460 -9.864 1.00 94.56 73 THR A C 1
ATOM 529 O O . THR A 1 73 ? -0.466 4.969 -9.290 1.00 94.56 73 THR A O 1
ATOM 532 N N . ALA A 1 74 ? -1.456 6.739 -10.253 1.00 96.62 74 ALA A N 1
ATOM 533 C CA . ALA A 1 74 ? -0.311 7.639 -10.097 1.00 96.62 74 ALA A CA 1
ATOM 534 C C . ALA A 1 74 ? 0.066 7.887 -8.623 1.00 96.62 74 ALA A C 1
ATOM 536 O O . ALA A 1 74 ? 1.244 7.950 -8.279 1.00 96.62 74 ALA A O 1
ATOM 537 N N . LEU A 1 75 ? -0.928 7.981 -7.736 1.00 97.44 75 LEU A N 1
ATOM 538 C CA . LEU A 1 75 ? -0.691 8.106 -6.300 1.00 97.44 75 LEU A CA 1
ATOM 539 C C . LEU A 1 75 ? -0.236 6.771 -5.697 1.00 97.44 75 LEU A C 1
ATOM 541 O O . LEU A 1 75 ? 0.701 6.738 -4.902 1.00 97.44 75 LEU A O 1
ATOM 545 N N . GLY A 1 76 ? -0.863 5.666 -6.106 1.00 97.25 76 GLY A N 1
ATOM 546 C CA . GLY A 1 76 ? -0.524 4.323 -5.643 1.00 97.25 76 GLY A CA 1
ATOM 547 C C . GLY A 1 76 ? 0.918 3.927 -5.955 1.00 97.25 76 GLY A C 1
ATOM 548 O O . GLY A 1 76 ? 1.602 3.393 -5.083 1.00 97.25 76 GLY A O 1
ATOM 549 N N . THR A 1 77 ? 1.420 4.238 -7.152 1.00 97.44 77 THR A N 1
ATOM 550 C CA . THR A 1 77 ? 2.814 3.957 -7.529 1.00 97.44 77 THR A CA 1
ATOM 551 C C . THR A 1 77 ? 3.804 4.806 -6.738 1.00 97.44 77 THR A C 1
ATOM 553 O O . THR A 1 77 ? 4.824 4.284 -6.282 1.00 97.44 77 THR A O 1
ATOM 556 N N . ALA A 1 78 ? 3.503 6.087 -6.511 1.00 98.19 78 ALA A N 1
ATOM 557 C CA . ALA A 1 78 ? 4.333 6.970 -5.694 1.00 98.19 78 ALA A CA 1
ATOM 558 C C . ALA A 1 78 ? 4.424 6.480 -4.238 1.00 98.19 78 ALA A C 1
ATOM 560 O O . ALA A 1 78 ? 5.523 6.355 -3.696 1.00 98.19 78 ALA A O 1
ATOM 561 N N . VAL A 1 79 ? 3.288 6.117 -3.632 1.00 98.25 79 VAL A N 1
ATOM 562 C CA . VAL A 1 79 ? 3.236 5.503 -2.296 1.00 98.25 79 VAL A CA 1
ATOM 563 C C . VAL A 1 79 ? 4.049 4.210 -2.263 1.00 98.25 79 VAL A C 1
ATOM 565 O O . VAL A 1 79 ? 4.911 4.059 -1.402 1.00 98.25 79 VAL A O 1
ATOM 568 N N . LEU A 1 80 ? 3.834 3.297 -3.215 1.00 98.00 80 LEU A N 1
ATOM 569 C CA . LEU A 1 80 ? 4.566 2.030 -3.272 1.00 98.00 80 LEU A CA 1
ATOM 570 C C . LEU A 1 80 ? 6.083 2.253 -3.352 1.00 98.00 80 LEU A C 1
ATOM 572 O O . LEU A 1 80 ? 6.847 1.558 -2.686 1.00 98.00 80 LEU A O 1
ATOM 576 N N . SER A 1 81 ? 6.512 3.252 -4.124 1.00 98.25 81 SER A N 1
ATOM 577 C CA . SER A 1 81 ? 7.926 3.602 -4.289 1.00 98.25 81 SER A CA 1
ATOM 578 C C . SER A 1 81 ? 8.550 4.075 -2.973 1.00 98.25 81 SER A C 1
ATOM 580 O O . SER A 1 81 ? 9.658 3.662 -2.631 1.00 98.25 81 SER A O 1
ATOM 582 N N . LEU A 1 82 ? 7.824 4.890 -2.202 1.00 98.12 82 LEU A N 1
ATOM 583 C CA . LEU A 1 82 ? 8.250 5.335 -0.874 1.00 98.12 82 LEU A CA 1
ATOM 584 C C . LEU A 1 82 ? 8.322 4.177 0.124 1.00 98.12 82 LEU A C 1
ATOM 586 O O . LEU A 1 82 ? 9.303 4.074 0.855 1.00 98.12 82 LEU A O 1
ATOM 590 N N . LEU A 1 83 ? 7.325 3.287 0.133 1.00 97.25 83 LEU A N 1
ATOM 591 C CA . LEU A 1 83 ? 7.321 2.121 1.020 1.00 97.25 83 LEU A CA 1
ATOM 592 C C . LEU A 1 83 ? 8.541 1.227 0.772 1.00 97.25 83 LEU A C 1
ATOM 594 O O . LEU A 1 83 ? 9.226 0.864 1.722 1.00 97.25 83 LEU A O 1
ATOM 598 N N . VAL A 1 84 ? 8.863 0.952 -0.495 1.00 97.06 84 VAL A N 1
ATOM 599 C CA . VAL A 1 84 ? 10.067 0.193 -0.873 1.00 97.06 84 VAL A CA 1
ATOM 600 C C . VAL A 1 84 ? 11.344 0.927 -0.471 1.00 97.06 84 VAL A C 1
ATOM 602 O O . VAL A 1 84 ? 12.304 0.293 -0.035 1.00 97.06 84 VAL A O 1
ATOM 605 N N . GLY A 1 85 ? 11.372 2.255 -0.606 1.00 96.69 85 GLY A N 1
ATOM 606 C CA . GLY A 1 85 ? 12.496 3.076 -0.158 1.00 96.69 85 GLY A CA 1
ATOM 607 C C . GLY A 1 85 ? 12.745 2.977 1.350 1.00 96.69 85 GLY A C 1
ATOM 608 O O . GLY A 1 85 ? 13.896 3.003 1.775 1.00 96.69 85 GLY A O 1
ATOM 609 N N . LEU A 1 86 ? 11.685 2.821 2.149 1.00 95.19 86 LEU A N 1
ATOM 610 C CA . LEU A 1 86 ? 11.769 2.683 3.605 1.00 95.19 86 LEU A CA 1
ATOM 611 C C . LEU A 1 86 ? 12.169 1.275 4.058 1.00 95.19 86 LEU A C 1
ATOM 613 O O . LEU A 1 86 ? 12.940 1.138 5.004 1.00 95.19 86 LEU A O 1
ATOM 617 N N . SER A 1 87 ? 11.623 0.239 3.424 1.00 95.44 87 SER A N 1
ATOM 618 C CA . SER A 1 87 ? 11.747 -1.154 3.875 1.00 95.44 87 SER A CA 1
ATOM 619 C C . SER A 1 87 ? 12.831 -1.957 3.147 1.00 95.44 87 SER A C 1
ATOM 621 O O . SER A 1 87 ? 13.146 -3.080 3.537 1.00 95.44 87 SER A O 1
ATOM 623 N N . GLY A 1 88 ? 13.330 -1.456 2.012 1.00 95.44 88 GLY A N 1
ATOM 624 C CA . GLY A 1 88 ? 14.185 -2.209 1.089 1.00 95.44 88 GLY A CA 1
ATOM 625 C C . GLY A 1 88 ? 13.478 -3.355 0.344 1.00 95.44 88 GLY A C 1
ATOM 626 O O . GLY A 1 88 ? 14.113 -4.055 -0.452 1.00 95.44 88 GLY A O 1
ATOM 627 N N . THR A 1 89 ? 12.175 -3.551 0.565 1.00 95.62 89 THR A N 1
ATOM 628 C CA . THR A 1 89 ? 11.378 -4.688 0.076 1.00 95.62 89 THR A CA 1
ATOM 629 C C . THR A 1 89 ? 9.994 -4.241 -0.386 1.00 95.62 89 THR A C 1
ATOM 631 O O . THR A 1 89 ? 9.452 -3.238 0.073 1.00 95.62 89 THR A O 1
ATOM 634 N N . PHE A 1 90 ? 9.389 -4.971 -1.318 1.00 96.50 90 PHE A N 1
ATOM 635 C CA . PHE A 1 90 ? 7.999 -4.696 -1.670 1.00 96.50 90 PHE A CA 1
ATOM 636 C C . PHE A 1 90 ? 7.036 -5.299 -0.637 1.00 96.50 90 PHE A C 1
ATOM 638 O O . PHE A 1 90 ? 7.228 -6.446 -0.233 1.00 96.50 90 PHE A O 1
ATOM 645 N N . PRO A 1 91 ? 5.980 -4.568 -0.237 1.00 96.56 91 PRO A N 1
ATOM 646 C CA . PRO A 1 91 ? 4.944 -5.115 0.628 1.00 96.56 91 PRO A CA 1
ATOM 647 C C . PRO A 1 91 ? 4.068 -6.133 -0.116 1.00 96.56 91 PRO A C 1
ATOM 649 O O . PRO A 1 91 ? 3.983 -6.130 -1.348 1.00 96.56 91 PRO A O 1
ATOM 652 N N . LYS A 1 92 ? 3.330 -6.951 0.641 1.00 97.38 92 LYS A N 1
ATOM 653 C CA . LYS A 1 92 ? 2.231 -7.756 0.090 1.00 97.38 92 LYS A CA 1
ATOM 654 C C . LYS A 1 92 ? 1.071 -6.841 -0.277 1.00 97.38 92 LYS A C 1
ATOM 656 O O . LYS A 1 92 ? 0.594 -6.083 0.568 1.00 97.38 92 LYS A O 1
ATOM 661 N N . LEU A 1 93 ? 0.601 -6.927 -1.516 1.00 97.50 93 LEU A N 1
ATOM 662 C CA . LEU A 1 93 ? -0.480 -6.086 -2.016 1.00 97.50 93 LEU A CA 1
ATOM 663 C C . LEU A 1 93 ? -1.827 -6.806 -1.918 1.00 97.50 93 LEU A C 1
ATOM 665 O O . LEU A 1 93 ? -1.948 -7.976 -2.276 1.00 97.50 93 LEU A O 1
ATOM 669 N N . TYR A 1 94 ? -2.838 -6.075 -1.468 1.00 97.50 94 TYR A N 1
ATOM 670 C CA . TYR A 1 94 ? -4.232 -6.495 -1.428 1.00 97.50 94 TYR A CA 1
ATOM 671 C C . TYR A 1 94 ? -5.115 -5.424 -2.070 1.00 97.50 94 TYR A C 1
ATOM 673 O O . TYR A 1 94 ? -4.745 -4.251 -2.143 1.00 97.50 94 TYR A O 1
ATOM 681 N N . TRP A 1 95 ? -6.309 -5.812 -2.504 1.00 96.38 95 TRP A N 1
ATOM 682 C CA . TRP A 1 95 ? -7.331 -4.889 -2.990 1.00 96.38 95 TRP A CA 1
ATOM 683 C C . TRP A 1 95 ? -8.732 -5.402 -2.660 1.00 96.38 95 TRP A C 1
ATOM 685 O O . TRP A 1 95 ? -8.937 -6.576 -2.346 1.00 96.38 95 TRP A O 1
ATOM 695 N N . ALA A 1 96 ? -9.710 -4.501 -2.716 1.00 95.56 96 ALA A N 1
ATOM 696 C CA . ALA A 1 96 ? -11.111 -4.867 -2.594 1.00 95.56 96 ALA A CA 1
ATOM 697 C C . ALA A 1 96 ? -11.625 -5.406 -3.937 1.00 95.56 96 ALA A C 1
ATOM 699 O O . ALA A 1 96 ? -11.471 -4.767 -4.977 1.00 95.56 96 ALA A O 1
ATOM 700 N N . VAL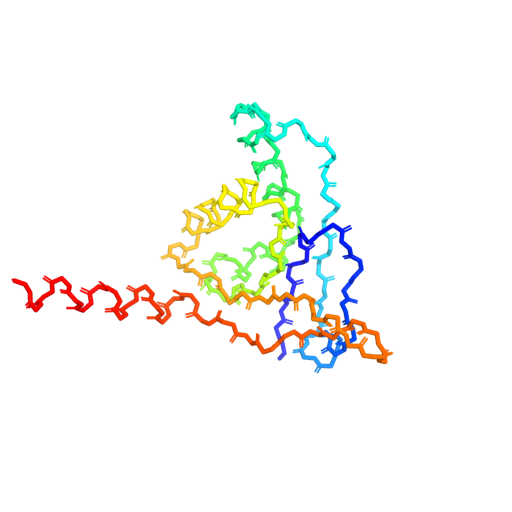 A 1 97 ? -12.264 -6.571 -3.908 1.00 95.06 97 VAL A N 1
ATOM 701 C CA . VAL A 1 97 ? -12.921 -7.195 -5.057 1.00 95.06 97 VAL A CA 1
ATOM 702 C C . VAL A 1 97 ? -14.425 -7.061 -4.877 1.00 95.06 97 VAL A C 1
ATOM 704 O O . VAL A 1 97 ? -14.973 -7.501 -3.865 1.00 95.06 97 VAL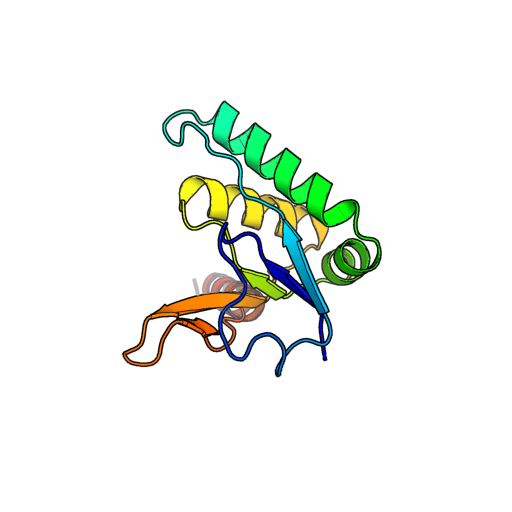 A O 1
ATOM 707 N N . LYS A 1 98 ? -15.097 -6.441 -5.851 1.00 94.44 98 LYS A N 1
ATOM 708 C CA . LYS A 1 98 ? -16.559 -6.341 -5.867 1.00 94.44 98 LYS A CA 1
ATOM 709 C C . LYS A 1 98 ? -17.163 -7.671 -6.318 1.00 94.44 98 LYS A C 1
ATOM 711 O O . LYS A 1 98 ? -16.800 -8.189 -7.369 1.00 94.44 98 LYS A O 1
ATOM 716 N N . THR A 1 99 ? -18.109 -8.177 -5.541 1.00 93.50 99 THR A N 1
ATOM 717 C CA . THR A 1 99 ? -18.892 -9.397 -5.797 1.00 93.50 99 THR A CA 1
ATOM 718 C C . THR A 1 99 ? -20.389 -9.086 -5.685 1.00 93.50 99 THR A C 1
ATOM 720 O O . THR A 1 99 ? -20.757 -7.938 -5.408 1.00 93.50 99 THR A O 1
ATOM 723 N N . ALA A 1 100 ? -21.259 -10.079 -5.891 1.00 95.06 100 ALA A N 1
ATOM 724 C CA . ALA A 1 100 ? -22.702 -9.906 -5.716 1.00 95.06 100 ALA A CA 1
ATOM 725 C C . ALA A 1 100 ? -23.079 -9.645 -4.242 1.00 95.06 100 ALA A C 1
ATOM 727 O O . ALA A 1 100 ? -24.011 -8.897 -3.963 1.00 95.06 100 ALA A O 1
ATOM 728 N N . GLU A 1 101 ? -22.312 -10.194 -3.299 1.00 92.94 101 GLU A N 1
ATOM 729 C CA . GLU A 1 101 ? -22.548 -10.145 -1.852 1.00 92.94 101 GLU A CA 1
ATOM 730 C C . GLU A 1 101 ? -21.813 -8.982 -1.154 1.00 92.94 101 GLU A C 1
ATOM 732 O O . GLU A 1 101 ? -21.878 -8.840 0.072 1.00 92.94 101 GLU A O 1
ATOM 737 N N . GLY A 1 102 ? -21.089 -8.156 -1.918 1.00 93.25 102 GLY A N 1
ATOM 738 C CA . GLY A 1 102 ? -20.360 -6.983 -1.431 1.00 93.25 102 GLY A CA 1
ATOM 739 C C . GLY A 1 102 ? -18.882 -6.964 -1.820 1.00 93.25 102 GLY A C 1
ATOM 740 O O . GLY A 1 102 ? -18.470 -7.562 -2.814 1.00 93.25 102 GLY A O 1
ATOM 741 N N . PHE A 1 103 ? -18.071 -6.237 -1.051 1.00 95.31 103 PHE A N 1
ATOM 742 C CA . PHE A 1 103 ? -16.625 -6.153 -1.263 1.00 95.31 103 PHE A CA 1
ATOM 743 C C . PHE A 1 103 ? -15.878 -7.136 -0.363 1.00 95.31 103 PHE A C 1
ATOM 745 O O . PHE A 1 103 ? -16.065 -7.128 0.856 1.00 95.31 103 PHE A O 1
ATOM 752 N N . PHE A 1 104 ? -14.990 -7.926 -0.963 1.00 95.94 104 PHE A N 1
ATOM 753 C CA . PHE A 1 104 ? -14.135 -8.892 -0.274 1.00 95.94 104 PHE A CA 1
ATOM 754 C C . PHE A 1 104 ? -12.664 -8.565 -0.476 1.00 95.94 104 PHE A C 1
ATOM 756 O O . PHE A 1 10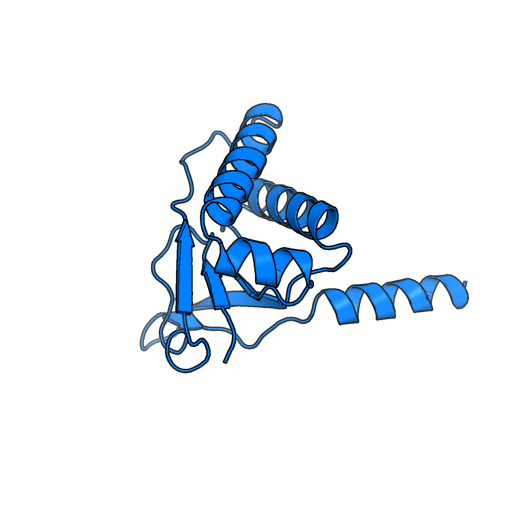4 ? -12.270 -8.013 -1.503 1.00 95.94 104 PHE A O 1
ATOM 763 N N . LEU A 1 105 ? -11.843 -8.910 0.510 1.00 96.50 105 LEU A N 1
ATOM 764 C CA . LEU A 1 105 ? -10.402 -8.771 0.391 1.00 96.50 105 LEU A CA 1
ATOM 765 C C . LEU A 1 105 ? -9.837 -9.817 -0.585 1.00 96.50 105 LEU A C 1
ATOM 767 O O . LEU A 1 105 ? -10.056 -11.020 -0.416 1.00 96.50 105 LEU A O 1
ATOM 771 N N . SER A 1 106 ? -9.066 -9.369 -1.576 1.00 96.81 106 SER A N 1
ATOM 772 C CA . SER A 1 106 ? -8.354 -10.251 -2.504 1.00 96.81 106 SER A CA 1
ATOM 773 C C . SER A 1 106 ? -7.405 -11.215 -1.770 1.00 96.81 106 SER A C 1
ATOM 775 O O . SER A 1 106 ? -7.017 -10.982 -0.620 1.00 96.81 106 SER A O 1
ATOM 777 N N . PRO A 1 107 ? -6.960 -12.308 -2.409 1.00 96.00 107 PRO A N 1
ATOM 778 C CA . PRO A 1 107 ? -5.700 -12.947 -2.041 1.00 96.00 107 PRO A CA 1
ATOM 779 C C . PRO A 1 107 ? -4.532 -11.949 -2.107 1.00 96.00 107 PRO A C 1
ATOM 781 O O . PRO A 1 107 ? -4.617 -10.921 -2.784 1.00 96.00 107 PRO A O 1
ATOM 784 N N . ALA A 1 108 ? -3.448 -12.254 -1.397 1.00 96.44 108 ALA A N 1
ATOM 785 C CA . ALA A 1 108 ? -2.242 -11.435 -1.418 1.00 96.44 108 ALA A CA 1
ATOM 786 C C . ALA A 1 108 ? -1.512 -11.583 -2.756 1.00 96.44 108 ALA A C 1
ATOM 788 O O . ALA A 1 108 ? -1.309 -12.705 -3.220 1.00 96.44 108 ALA A O 1
ATOM 789 N N . LEU A 1 109 ? -1.036 -10.474 -3.311 1.00 97.38 109 LEU A N 1
ATOM 790 C CA . LEU A 1 109 ? -0.006 -10.481 -4.340 1.00 97.38 109 LEU A CA 1
ATOM 791 C C . LEU A 1 109 ? 1.357 -10.223 -3.692 1.00 97.38 109 LEU A C 1
ATOM 793 O O . LEU A 1 109 ? 1.577 -9.168 -3.091 1.00 97.38 109 LEU A O 1
ATOM 797 N N . ASP A 1 110 ? 2.273 -11.183 -3.814 1.00 97.06 110 ASP A N 1
ATOM 798 C CA . ASP A 1 110 ? 3.639 -11.051 -3.305 1.00 97.06 110 ASP A CA 1
ATOM 799 C C . ASP A 1 110 ? 4.523 -10.317 -4.323 1.00 97.06 110 ASP A C 1
ATOM 801 O O . ASP A 1 110 ? 5.133 -10.901 -5.220 1.00 97.06 110 ASP A O 1
ATOM 805 N N . LEU A 1 111 ? 4.564 -8.992 -4.198 1.00 95.38 111 LEU A N 1
ATOM 806 C CA . LEU A 1 111 ? 5.363 -8.137 -5.074 1.00 95.38 111 LEU A CA 1
ATOM 807 C C . LEU A 1 111 ? 6.874 -8.349 -4.889 1.00 95.38 111 LEU A C 1
ATOM 809 O O . LEU A 1 111 ? 7.649 -8.091 -5.812 1.00 95.38 111 LEU A O 1
ATOM 813 N N . GLN A 1 112 ? 7.312 -8.809 -3.714 1.00 95.50 112 GLN A N 1
ATOM 814 C CA . GLN A 1 112 ? 8.723 -9.083 -3.467 1.00 95.50 112 GLN A CA 1
ATOM 815 C C . GLN A 1 112 ? 9.163 -10.343 -4.215 1.00 95.50 112 GLN A C 1
ATOM 817 O O . GLN A 1 112 ? 10.235 -10.326 -4.821 1.00 95.50 112 GLN A O 1
ATOM 822 N N . ALA A 1 113 ? 8.332 -11.389 -4.241 1.00 96.00 113 ALA A N 1
ATOM 823 C CA . ALA A 1 113 ? 8.558 -12.566 -5.078 1.00 96.00 113 ALA A CA 1
ATOM 824 C C . ALA A 1 113 ? 8.672 -12.175 -6.562 1.00 96.00 113 ALA A C 1
ATOM 826 O O . ALA A 1 113 ? 9.689 -12.467 -7.190 1.00 96.00 113 ALA A O 1
ATOM 827 N N . LEU A 1 114 ? 7.724 -11.380 -7.078 1.00 95.94 114 LEU A N 1
ATOM 828 C CA . LEU A 1 114 ? 7.769 -10.877 -8.459 1.00 95.94 114 LEU A CA 1
ATOM 829 C C . LEU A 1 114 ? 9.044 -10.071 -8.764 1.00 95.94 114 LEU A C 1
ATOM 831 O O . LEU A 1 114 ? 9.633 -10.208 -9.836 1.00 95.94 114 LEU A O 1
ATOM 835 N N . ARG A 1 115 ? 9.516 -9.237 -7.826 1.00 94.00 115 ARG A N 1
ATOM 836 C CA . ARG A 1 115 ? 10.791 -8.511 -7.974 1.00 94.00 115 ARG A CA 1
ATOM 837 C C . ARG A 1 115 ? 11.980 -9.468 -8.084 1.00 94.00 115 ARG A C 1
ATOM 839 O O . ARG A 1 115 ? 12.914 -9.171 -8.831 1.00 94.00 115 ARG A O 1
ATOM 846 N N . LEU A 1 116 ? 12.006 -10.539 -7.290 1.00 94.50 116 LEU A N 1
ATOM 847 C CA . LEU A 1 116 ? 13.095 -11.519 -7.296 1.00 94.50 116 LEU A CA 1
ATOM 848 C C . LEU A 1 116 ? 13.087 -12.348 -8.584 1.00 94.50 116 LEU A C 1
ATOM 850 O O . LEU A 1 116 ? 14.139 -12.495 -9.200 1.00 94.50 116 LEU A O 1
ATOM 854 N N . GLU A 1 117 ? 11.914 -12.777 -9.045 1.00 95.88 117 GLU A N 1
ATOM 855 C CA . GLU A 1 117 ? 11.741 -13.429 -10.349 1.00 95.88 117 GLU A CA 1
ATOM 856 C C . GLU A 1 117 ? 12.205 -12.512 -11.488 1.00 95.88 117 GLU A C 1
ATOM 858 O O . GLU A 1 117 ? 13.071 -12.880 -12.278 1.00 95.88 117 GLU A O 1
ATOM 863 N N . GLY A 1 118 ? 11.752 -11.254 -11.510 1.00 94.62 118 GLY A N 1
ATOM 864 C CA . GLY A 1 118 ? 12.198 -10.273 -12.503 1.00 94.62 118 GLY A CA 1
ATOM 865 C C . GLY A 1 118 ? 13.696 -9.940 -12.427 1.00 94.62 118 GLY A C 1
ATOM 866 O O . GLY A 1 118 ? 14.289 -9.492 -13.408 1.00 94.62 118 GLY A O 1
ATOM 867 N N . ARG A 1 119 ? 14.350 -10.148 -11.275 1.00 92.25 119 ARG A N 1
ATOM 868 C CA . ARG A 1 119 ? 15.816 -10.066 -11.163 1.00 92.25 119 ARG A CA 1
ATOM 869 C C . ARG A 1 119 ? 16.501 -11.262 -11.811 1.00 92.25 119 ARG A C 1
ATOM 871 O O . ARG A 1 119 ? 17.523 -11.039 -12.451 1.00 92.25 119 ARG A O 1
ATOM 878 N N . ALA A 1 120 ? 15.961 -12.469 -11.665 1.00 93.75 120 ALA A N 1
ATOM 879 C CA . ALA A 1 120 ? 16.520 -13.670 -12.281 1.00 93.75 120 ALA A CA 1
ATOM 880 C C . ALA A 1 120 ? 16.556 -13.554 -13.813 1.00 93.75 120 ALA A C 1
ATOM 882 O O . ALA A 1 120 ? 17.575 -13.877 -14.415 1.00 93.75 120 ALA A O 1
ATOM 883 N N . LEU A 1 121 ? 15.534 -12.933 -14.416 1.00 94.00 121 LEU A N 1
ATOM 884 C CA . LEU A 1 121 ? 15.484 -12.668 -15.862 1.00 94.00 121 LEU A CA 1
ATOM 885 C C . LEU A 1 121 ? 16.662 -11.829 -16.391 1.00 94.00 121 LEU A C 1
ATOM 887 O O . LEU A 1 121 ? 16.991 -11.911 -17.568 1.00 94.00 121 LEU A O 1
ATOM 891 N N . ARG A 1 122 ? 17.322 -11.016 -15.550 1.00 86.50 122 ARG A N 1
ATOM 892 C CA . ARG A 1 122 ? 18.527 -10.267 -15.961 1.00 86.50 122 ARG A CA 1
ATOM 893 C C . ARG A 1 122 ? 19.764 -11.146 -16.107 1.00 86.50 122 ARG A C 1
ATOM 895 O O . ARG A 1 122 ? 20.689 -10.740 -16.795 1.00 86.50 122 ARG A O 1
ATOM 902 N N . GLY A 1 123 ? 19.807 -12.279 -15.410 1.00 75.31 123 GLY A N 1
ATOM 903 C CA . GLY A 1 123 ? 20.911 -13.235 -15.489 1.00 75.31 123 GLY A CA 1
ATOM 904 C C . GLY A 1 123 ? 20.783 -14.224 -16.649 1.00 75.31 123 GLY A C 1
ATOM 905 O O . GLY A 1 123 ? 21.717 -14.980 -16.884 1.00 75.31 123 GLY A O 1
ATOM 906 N N . GLU A 1 124 ? 19.646 -14.222 -17.351 1.00 58.66 124 GLU A N 1
ATOM 907 C CA . GLU A 1 124 ? 19.357 -15.072 -18.517 1.00 58.66 124 GLU A CA 1
ATOM 908 C C . GLU A 1 124 ? 19.520 -14.323 -19.857 1.00 58.66 124 GLU A C 1
ATOM 910 O O . GLU A 1 124 ? 19.192 -14.872 -20.909 1.00 58.66 124 GLU A O 1
ATOM 915 N N . ALA A 1 125 ? 20.014 -13.077 -19.820 1.00 51.88 125 ALA A N 1
ATOM 916 C CA . ALA A 1 125 ? 20.239 -12.207 -20.978 1.00 51.88 125 ALA A CA 1
ATOM 917 C C . ALA A 1 125 ? 21.723 -12.104 -21.357 1.00 51.88 125 ALA A C 1
ATOM 919 O O . ALA A 1 125 ? 22.568 -12.033 -20.434 1.00 51.88 125 ALA A O 1
#

Solvent-accessible surface area (backbone atoms only — not comparable to full-atom values): 6884 Å² total; per-residue (Å²): 112,52,56,35,39,37,33,43,61,61,82,84,32,50,64,44,75,82,60,21,76,42,75,50,74,49,84,56,78,90,72,60,84,89,37,70,67,54,34,53,53,50,26,53,49,52,52,50,60,49,51,72,36,65,67,57,36,49,36,35,55,72,36,67,28,30,35,24,56,35,78,53,62,76,41,23,53,50,35,50,52,50,51,26,70,66,24,78,34,46,44,33,39,39,48,73,40,83,53,97,93,42,47,31,52,48,73,76,43,59,46,41,58,52,52,52,54,63,50,52,59,62,76,78,106

Sequence (125 aa):
MGILINLSGHPAPRGAEERFARIVSVPVPNIDIGNPEAIKSAALDLVKKVLEDADAADVLRRGEGAVMLPGATALGTAVLSLLVGLSGTFPKLYWAVKTAEGFFLSPALDLQALRLEGRALRGEA

pLDDT: mean 94.64, std 6.15, range [51.88, 98.38]

Radius of gyration: 14.9 Å; Cα contacts (8 Å, |Δi|>4): 207; chains: 1; bounding box: 44×33×37 Å

Secondary structure (DSSP, 8-state):
-EEEEE-SSSPPPBTHHHHEEEEEE-PPPP--TT-HHHHHHHHHHHHHHHHTSHHHHHHHHTT--EEE--SSHHHHHHHHHHHHHHHSSPPEEE-EEEETTEEEEPPPEEHHHHHHHHHHGGGG-

Mean predicted aligned error: 3.32 Å

Nearest PDB structures (foldseek):
  8fm1-assembly5_I  TM=4.824E-01  e=1.531E-01  Pseudomonas syringae
  1ps6-assembly1_A  TM=3.003E-01  e=5.255E-01  Escherichia coli
  4p86-assembly1_B  TM=4.690E-01  e=7.519E+00  Bacillus subtilis

Foldseek 3Di:
DAEEEEAAQDPDFPPPVVVHVYYHYDHQDDFDPVDLVRLLVRLVVRVVSLVVDPRSVVCLQCQAYEYEAYPSPSSRVSNQVVSCVRRVAGYWYWYWDQDPVGTDIDPTDRVRVVVVVVVVVVVVD

=== Feature glossary ===
Annotated list of the representations used here:

Nearest PDB structures. The Foldseek neighbor list gives the closest experimentally determined structures in the PDB, ranked by structural alignment. TM-score near 1 means near-identical fold; near 0.3 means only rough topology match. This is how one finds what a novel AlphaFold prediction most resembles in the solved-structure universe.

Foldseek 3Di. Foldseek's 3Di representation compresses backbone geometry into a per-residue letter drawn from a learned twenty-state alphabet. It captures the tertiary interaction pattern around each residue — which residues are packed against it in space, regardless of where they are in sequence.

Radius of gyration, Cα contacts, bounding box. Radius of gyration (Rg) is the root-mean-square distance of Cα atoms from their centroid — a single number for overall size and compactness. A globular domain of N residues has Rg ≈ 2.2·N^0.38 Å; an extended or disordered chain has a much larger Rg. The Cα contact count is the number of residue pairs whose Cα atoms are within 8 Å and are more than four positions apart in sequence — a standard proxy for tertiary packing density. The bounding box is the smallest axis-aligned box enclosing all Cα atoms.

InterPro / GO / CATH / organism. The annotation block draws on four external resources. InterPro: which protein families and domains the sequence belongs to. GO: standardized terms for what the protein does, what process it participates in, and where in the cell it acts. CATH: which structural fold it has in the 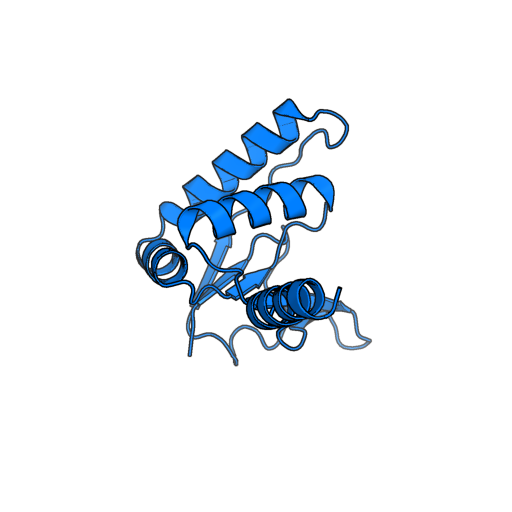CATH hierarchy. Organism: the species of origin.

mmCIF coordinates. The mmCIF block holds the 3D Cartesian coordinates of each backbone atom (N, Cα, C, O) in ångströms. mmCIF is the PDB's canonical archive format — a tagged-loop text representation of the atomic model.

pLDDT. pLDDT is the predicted lDDT-Cα score: AlphaFold's confidence that the local environment of each residue (all inter-atomic distances within 15 Å) is correctly placed. It is a per-residue number between 0 and 100, with higher meaning more reliable.

Backbone torsions (φ/ψ). φ (phi) and ψ (psi) are the two rotatable backbone dihedrals per residue: φ is the C(i-1)–N–Cα–C torsion, ψ is the N–Cα–C–N(i+1) torsion, both in degrees on (−180°, 180°]. α-helical residues cluster near (−60°, −45°); β-strand residues near (−120°, +130°). A Ramachandran plot is simply a scatter of (φ, ψ) for every residue.

B-factor. For experimental (PDB) structures, the B-factor (temperature factor) quantifies the positional spread of each atom in the crystal — a combination of thermal vibration and static disorder — in units of Å². High B-factors mark flexible loops or poorly resolved regions; low B-factors mark the rigid, well-ordered core.

Secondary structure (3-state, P-SEA). SS3 is a coarse helix/strand/coil call (letters a/b/c) made by the P-SEA algorithm from inter-Cα distances and dihedrals. It is less detailed than DSSP but needs only Cα positions.

Predicted aligned error. Predicted aligned error is AlphaFold's pairwise confidence. Unlike pLDDT (per-residue), PAE is per-residue-pair and captures whether two parts of the structure are correctly placed relative to each other. Units are ångströms of expected positional error.

Solvent-accessible surface area. Solvent-accessible surface area (SASA) is the area in Å² traced out by the centre of a 1.4 Å probe sphere (a water molecule) rolled over the protein's van der Waals surface (Shrake–Rupley / Lee–Richards construction). Buried residues have near-zero SASA; fully exposed residues can exceed 200 Å². The total SASA scales roughly with the number of surface residues.

Secondary structure (8-state, DSSP). The SS8 string is DSSP's per-residue secondary-structure call. α-helix (H) means an i→i+4 H-bond ladder; β-strand (E) means the residue participates in a β-sheet; 3₁₀ (G) and π (I) are tighter and wider helices; T/S are turns/bends; '-' is loop.

Rendered structure images. Structure images are PyMOL renders from six orthogonal camera directions. Cartoon representation draws helices as coils and strands as arrows; sticks shows the backbone as bonds; surface shows the solvent-excluded envelope. Rainbow coloring maps sequence position to hue (blue→red, N→C); chain coloring assigns a distinct color per polypeptide.

Sequence. The amino-acid sequence is the protein's primary structure: the linear order of residues from the N-terminus to the C-terminus, written in one-letter code. Everything else here — the 3D coordinates, the secondary structure, the domain annotations — is ultimately a consequence of this string.

Contact-map, Ramachandran, and PAE plots. Three diagnostic plots accompany the record. The Cα contact map visualizes the tertiary structure as a 2D adjacency matrix (8 Å cutoff, sequence-local contacts suppressed). The Ramachandran plot shows the distribution of backbone (φ, ψ) torsions, with points in the α and β basins reflecting secondary structure content. The PAE plot shows AlphaFold's inter-residue confidence as a color matrix.